Protein AF-A0A9D2APR6-F1 (afdb_monomer_lite)

Organism: NCBI:txid2838479

pLDDT: mean 73.97, std 20.53, range [26.56, 97.69]

Secondary structure (DSSP, 8-state):
-HHHHHHHHHHHHHTTT-EEEE--------------SSEEEEEEEEEEETTTEEEEEEEEEEEEETTEEEEEEEEEEEEEEEEEEETTEEEEEEEEEEEEEEEEEEEEE--SBTTB--EEEEEEEEEEE-STT---EEEEEEEE-

Foldseek 3Di:
DVVVVVVVVVQVVQVQWWPWPFPPPPPPDDDLDDDDPFDKDKGWIWTATPPFKTWTKIWTWTDHDLFKIKTKMKTKMKDWDFFDDDPVDTDGDTDIWIKIWIWIKMKTWDDPDSVDTKIKMWTWTWIDTDDDRYDIDIDIDIHID

Sequence (145 aa):
MKKILLLLFVCLVASTNSFAQIIQSQSIYIQEKEKTYPCYQGEFNLGYITPLSAFIETVHGVRINKYLFTGLGLGFRASSEYATYSCKGIEYIPDFGLHFPVFANVKGYYPVSNKIEPYLNLSLGYAVGVGDYSYNGFYCDFGAG

Structure (mmCIF, N/CA/C/O backbone):
data_AF-A0A9D2APR6-F1
#
_entry.id   AF-A0A9D2APR6-F1
#
loop_
_atom_site.group_PDB
_atom_site.id
_atom_site.type_symbol
_atom_site.label_atom_id
_atom_site.label_alt_id
_atom_site.label_comp_id
_atom_site.label_asym_id
_atom_site.label_entity_id
_atom_site.label_seq_id
_atom_site.pdbx_PDB_ins_code
_atom_site.Cartn_x
_atom_site.Cartn_y
_atom_site.Cartn_z
_atom_site.occupancy
_atom_site.B_iso_or_equiv
_atom_site.auth_seq_id
_atom_site.auth_comp_id
_atom_site.auth_asym_id
_atom_site.auth_atom_id
_atom_site.pdbx_PDB_model_num
ATOM 1 N N . MET A 1 1 ? 4.024 -11.038 27.936 1.00 49.59 1 MET A N 1
ATOM 2 C CA . MET A 1 1 ? 5.387 -11.233 27.387 1.00 49.59 1 MET A CA 1
ATOM 3 C C . MET A 1 1 ? 5.392 -11.989 26.058 1.00 49.59 1 MET A C 1
ATOM 5 O O . MET A 1 1 ? 5.810 -11.399 25.075 1.00 49.59 1 MET A O 1
ATOM 9 N N . LYS A 1 2 ? 4.851 -13.217 25.960 1.00 52.56 2 LYS A N 1
ATOM 10 C CA . LYS A 1 2 ? 4.845 -14.004 24.700 1.00 52.56 2 LYS A CA 1
ATOM 11 C C . LYS A 1 2 ? 4.222 -13.283 23.485 1.00 52.56 2 LYS A C 1
ATOM 13 O O . LYS A 1 2 ? 4.752 -13.362 22.388 1.00 52.56 2 LYS A O 1
ATOM 18 N N . LYS A 1 3 ? 3.140 -12.523 23.699 1.00 51.84 3 LYS A N 1
ATOM 19 C CA . LYS A 1 3 ? 2.443 -11.757 22.643 1.00 51.84 3 LYS A CA 1
ATOM 20 C C . LYS A 1 3 ? 3.257 -10.569 22.102 1.00 51.84 3 LYS A C 1
ATOM 22 O O . LYS A 1 3 ? 3.166 -10.263 20.924 1.00 51.84 3 LYS A O 1
ATOM 27 N N . ILE A 1 4 ? 4.066 -9.935 22.956 1.00 72.12 4 ILE A N 1
ATOM 28 C CA . ILE A 1 4 ? 4.942 -8.813 22.574 1.00 72.12 4 ILE A CA 1
ATOM 29 C C . ILE A 1 4 ? 6.122 -9.337 21.752 1.00 72.12 4 ILE A C 1
ATOM 31 O O . ILE A 1 4 ? 6.497 -8.728 20.760 1.00 72.12 4 ILE A O 1
ATOM 35 N N . LEU A 1 5 ? 6.650 -10.508 22.124 1.00 68.38 5 LEU A N 1
ATOM 36 C CA . LEU A 1 5 ? 7.720 -11.170 21.380 1.00 68.38 5 LEU A CA 1
ATOM 37 C C . LEU A 1 5 ? 7.269 -11.571 19.965 1.00 68.38 5 LEU A C 1
ATOM 39 O O . LEU A 1 5 ? 8.015 -11.385 19.013 1.00 68.38 5 LEU A O 1
ATOM 43 N N . LEU A 1 6 ? 6.035 -12.073 19.827 1.00 71.62 6 LEU A N 1
ATOM 44 C CA . LEU A 1 6 ? 5.449 -12.419 18.529 1.00 71.62 6 LEU A CA 1
ATOM 45 C C . LEU A 1 6 ? 5.259 -11.178 17.644 1.00 71.62 6 LEU A C 1
ATOM 47 O O . LEU A 1 6 ? 5.613 -11.215 16.473 1.00 71.62 6 LEU A O 1
ATOM 51 N N . LEU A 1 7 ? 4.742 -10.078 18.205 1.00 61.97 7 LEU A N 1
ATOM 52 C CA . LEU A 1 7 ? 4.572 -8.818 17.474 1.00 61.97 7 LEU A CA 1
ATOM 53 C C . LEU A 1 7 ? 5.926 -8.268 17.002 1.00 61.97 7 LEU A C 1
ATOM 55 O O . LEU A 1 7 ? 6.071 -7.923 15.837 1.00 61.97 7 LEU A O 1
ATOM 59 N N . LEU A 1 8 ? 6.934 -8.265 17.882 1.00 65.88 8 LEU A N 1
ATOM 60 C CA . LEU A 1 8 ? 8.298 -7.856 17.538 1.00 65.88 8 LEU A CA 1
ATOM 61 C C . LEU A 1 8 ? 8.894 -8.734 16.437 1.00 65.88 8 LEU A C 1
ATOM 63 O O . LEU A 1 8 ? 9.514 -8.209 15.521 1.00 65.88 8 LEU A O 1
ATOM 67 N N . PHE A 1 9 ? 8.671 -10.048 16.492 1.00 70.06 9 PHE A N 1
ATOM 68 C CA . PHE A 1 9 ? 9.129 -10.976 15.462 1.00 70.06 9 PHE A CA 1
ATOM 69 C C . PHE A 1 9 ? 8.457 -10.709 14.106 1.00 70.06 9 PHE A C 1
ATOM 71 O O . PHE A 1 9 ? 9.137 -10.660 13.087 1.00 70.06 9 PHE A O 1
ATOM 78 N N . VAL A 1 10 ? 7.145 -10.453 14.086 1.00 66.25 10 VAL A N 1
ATOM 79 C CA . VAL A 1 10 ? 6.406 -10.110 12.857 1.00 66.25 10 VAL A CA 1
ATOM 80 C C . VAL A 1 10 ? 6.854 -8.756 12.291 1.00 66.25 10 VAL A C 1
ATOM 82 O O 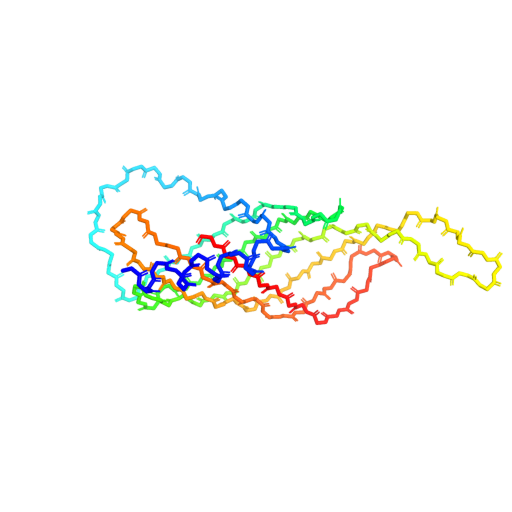. VAL A 1 10 ? 7.072 -8.648 11.088 1.00 66.25 10 VAL A O 1
ATOM 85 N N . CYS A 1 11 ? 7.071 -7.747 13.140 1.00 56.72 11 CYS A N 1
ATOM 86 C CA . CYS A 1 11 ? 7.606 -6.445 12.731 1.00 56.72 11 CYS A CA 1
ATOM 87 C C . CYS A 1 11 ? 9.037 -6.545 12.176 1.00 56.72 11 CYS A C 1
ATOM 89 O O . CYS A 1 11 ? 9.347 -5.890 11.185 1.00 56.72 11 CYS A O 1
ATOM 91 N N . LEU A 1 12 ? 9.894 -7.390 12.762 1.00 55.97 12 LEU A N 1
ATOM 92 C CA . LEU A 1 12 ? 11.254 -7.652 12.272 1.00 55.97 12 LEU A CA 1
ATOM 93 C C . LEU A 1 12 ? 11.249 -8.306 10.885 1.00 55.97 12 LEU A C 1
ATOM 95 O O . LEU A 1 12 ? 12.026 -7.907 10.022 1.00 55.97 12 LEU A O 1
ATOM 99 N N . VAL A 1 13 ? 10.338 -9.249 10.636 1.00 53.84 13 VAL A N 1
ATOM 100 C CA . VAL A 1 13 ? 10.196 -9.879 9.312 1.00 53.84 13 VAL A CA 1
ATOM 101 C C . VAL A 1 13 ? 9.621 -8.887 8.288 1.00 53.84 13 VAL A C 1
ATOM 103 O O . VAL A 1 13 ? 10.100 -8.834 7.157 1.00 53.84 13 VAL A O 1
ATOM 106 N N . ALA A 1 14 ? 8.667 -8.038 8.691 1.00 46.22 14 ALA A N 1
ATOM 107 C CA . ALA A 1 14 ? 8.055 -7.023 7.827 1.00 46.22 14 ALA A CA 1
ATOM 108 C C . ALA A 1 14 ? 8.979 -5.827 7.507 1.00 46.22 14 ALA A C 1
ATOM 110 O O . ALA A 1 14 ? 8.846 -5.217 6.450 1.00 46.22 14 ALA A O 1
ATOM 111 N N . SER A 1 15 ? 9.948 -5.510 8.376 1.00 42.91 15 SER A N 1
ATOM 112 C CA . SER A 1 15 ? 10.861 -4.363 8.209 1.00 42.91 15 SER A CA 1
ATOM 113 C C . SER A 1 15 ? 11.882 -4.494 7.075 1.00 42.91 15 SER A C 1
ATOM 115 O O . SER A 1 15 ? 12.639 -3.560 6.825 1.00 42.91 15 SER A O 1
ATOM 117 N N . THR A 1 16 ? 11.921 -5.629 6.375 1.00 42.06 16 THR A N 1
ATOM 118 C CA . THR A 1 16 ? 12.917 -5.860 5.323 1.00 42.06 16 THR A CA 1
ATOM 119 C C . THR A 1 16 ? 12.544 -5.266 3.965 1.00 42.06 16 THR A C 1
ATOM 121 O O . THR A 1 16 ? 13.424 -5.223 3.114 1.00 42.06 16 THR A O 1
ATOM 124 N N . ASN A 1 17 ? 11.308 -4.785 3.734 1.00 40.38 17 ASN A N 1
ATOM 125 C CA . ASN A 1 17 ? 10.896 -4.421 2.365 1.00 40.38 17 ASN A CA 1
ATOM 126 C C . ASN A 1 17 ? 10.045 -3.157 2.155 1.00 40.38 17 ASN A C 1
ATOM 128 O O . ASN A 1 17 ? 9.802 -2.825 1.000 1.00 40.38 17 ASN A O 1
ATOM 132 N N . SER A 1 18 ? 9.607 -2.407 3.172 1.00 38.91 18 SER A N 1
ATOM 133 C CA . SER A 1 18 ? 8.907 -1.141 2.891 1.00 38.91 18 SER A CA 1
ATOM 134 C C . SER A 1 18 ? 8.806 -0.246 4.122 1.00 38.91 18 SER A C 1
ATOM 136 O O . SER A 1 18 ? 8.101 -0.572 5.077 1.00 38.91 18 SER A O 1
ATOM 138 N N . PHE A 1 19 ? 9.480 0.906 4.101 1.00 37.31 19 PHE A N 1
ATOM 139 C CA . PHE A 1 19 ? 9.160 2.009 5.004 1.00 37.31 19 PHE A CA 1
ATOM 140 C C . PHE A 1 19 ? 8.084 2.861 4.327 1.00 37.31 19 PHE A C 1
ATOM 142 O O . PHE A 1 19 ? 8.364 3.911 3.750 1.00 37.31 19 PHE A O 1
ATOM 149 N N . ALA A 1 20 ? 6.835 2.403 4.370 1.00 36.16 20 ALA A N 1
ATOM 150 C CA . ALA A 1 20 ? 5.712 3.280 4.079 1.00 36.16 20 ALA A CA 1
ATOM 151 C C . ALA A 1 20 ? 5.565 4.255 5.258 1.00 36.16 20 ALA A C 1
ATOM 153 O O . ALA A 1 20 ? 5.014 3.903 6.301 1.00 36.16 20 ALA A O 1
ATOM 154 N N . GLN A 1 21 ? 6.077 5.482 5.124 1.00 34.72 21 GLN A N 1
ATOM 155 C CA . GLN A 1 21 ? 5.658 6.558 6.016 1.00 34.72 21 GLN A CA 1
ATOM 156 C C . GLN A 1 21 ? 4.223 6.922 5.642 1.00 34.72 21 GLN A C 1
ATOM 158 O O . GLN A 1 21 ? 3.960 7.620 4.666 1.00 34.72 21 GLN A O 1
ATOM 163 N N . ILE A 1 22 ? 3.267 6.440 6.431 1.00 36.56 22 ILE A N 1
ATOM 164 C CA . ILE A 1 22 ? 1.910 6.968 6.386 1.00 36.56 22 ILE A CA 1
ATOM 165 C C . ILE A 1 22 ? 2.022 8.416 6.863 1.00 36.56 22 ILE A C 1
ATOM 167 O O . ILE A 1 22 ? 2.162 8.678 8.060 1.00 36.56 22 ILE A O 1
ATOM 171 N N . ILE A 1 23 ? 1.952 9.377 5.943 1.00 31.36 23 ILE A N 1
ATOM 172 C CA . ILE A 1 23 ? 1.515 10.718 6.319 1.00 31.36 23 ILE A CA 1
ATOM 173 C C . ILE A 1 23 ? 0.029 10.548 6.591 1.00 31.36 23 ILE A C 1
ATOM 175 O O . ILE A 1 23 ? -0.811 10.671 5.701 1.00 31.36 23 ILE A O 1
ATOM 179 N N . GLN A 1 24 ? -0.285 10.161 7.827 1.00 32.03 24 GLN A N 1
ATOM 180 C CA . GLN A 1 24 ? -1.652 10.118 8.295 1.00 32.03 24 GLN A CA 1
ATOM 181 C C . GLN A 1 24 ? -2.192 11.519 8.059 1.00 32.03 24 GLN A C 1
ATOM 183 O O . GLN A 1 24 ? -1.692 12.478 8.652 1.00 32.03 24 GLN A O 1
ATOM 188 N N . SER A 1 25 ? -3.141 11.626 7.119 1.00 28.98 25 SER A N 1
ATOM 189 C CA . SER A 1 25 ? -3.893 12.848 6.868 1.00 28.98 25 SER A CA 1
ATOM 190 C C . SER A 1 25 ? -4.204 13.441 8.227 1.00 28.98 25 SER A C 1
ATOM 192 O O . SER A 1 25 ? -4.790 12.777 9.087 1.00 28.98 25 SER A O 1
ATOM 194 N N . GLN A 1 26 ? -3.678 14.639 8.450 1.00 26.69 26 GLN A N 1
ATOM 195 C CA . GLN A 1 26 ? -3.844 15.362 9.685 1.00 26.69 26 GLN A CA 1
ATOM 196 C C . GLN A 1 26 ? -5.335 15.685 9.781 1.00 26.69 26 GLN A C 1
ATOM 198 O O . GLN A 1 26 ? -5.799 16.721 9.310 1.00 26.69 26 GLN A O 1
ATOM 203 N N . SER A 1 27 ? -6.115 14.768 10.352 1.00 26.56 27 SER A N 1
ATOM 204 C CA . SER A 1 27 ? -7.439 15.077 10.850 1.00 26.56 27 SER A CA 1
ATOM 205 C C . SER A 1 27 ? -7.209 16.098 11.952 1.00 26.56 27 SER A C 1
ATOM 207 O O . SER A 1 27 ? -6.804 15.753 13.062 1.00 26.56 27 SER A O 1
ATOM 209 N N . ILE A 1 28 ? -7.374 17.370 11.582 1.00 28.84 28 ILE A N 1
ATOM 210 C CA . ILE A 1 28 ? -7.560 18.509 12.476 1.00 28.84 28 ILE A CA 1
ATOM 211 C C . ILE A 1 28 ? -8.375 17.996 13.664 1.00 28.84 28 ILE A C 1
ATOM 213 O O . ILE A 1 28 ? -9.440 17.421 13.450 1.00 28.84 28 ILE A O 1
ATOM 217 N N . TYR A 1 29 ? -7.821 18.113 14.875 1.00 27.45 29 TYR A N 1
ATOM 218 C CA . TYR A 1 29 ? -8.357 17.541 16.112 1.00 27.45 29 TYR A CA 1
ATOM 219 C C . TYR A 1 29 ? -9.861 17.816 16.262 1.00 27.45 29 TYR A C 1
ATOM 221 O O . TYR A 1 29 ? -10.278 18.861 16.756 1.00 27.45 29 TYR A O 1
ATOM 229 N N . ILE A 1 30 ? -10.675 16.844 15.865 1.00 33.94 30 ILE A N 1
ATOM 230 C CA . ILE A 1 30 ? -12.067 16.720 16.270 1.00 33.94 30 ILE A CA 1
ATOM 231 C C . ILE A 1 30 ? -12.038 15.669 17.371 1.00 33.94 30 ILE A C 1
ATOM 233 O O . ILE A 1 30 ? -11.405 14.628 17.208 1.00 33.94 30 ILE A O 1
ATOM 237 N N . GLN A 1 31 ? -12.636 16.011 18.511 1.00 35.44 31 GLN A N 1
ATOM 238 C CA . GLN A 1 31 ? -12.652 15.242 19.756 1.00 35.44 31 GLN A CA 1
ATOM 239 C C . GLN A 1 31 ? -12.676 13.721 19.554 1.00 35.44 31 GLN A C 1
ATOM 241 O O . GLN A 1 31 ? -13.324 13.238 18.628 1.00 35.44 31 GLN A O 1
ATOM 246 N N . GLU A 1 32 ? -12.004 12.996 20.458 1.00 46.62 32 GLU A N 1
ATOM 247 C CA . GLU A 1 32 ? -11.893 11.531 20.531 1.00 46.62 32 GLU A CA 1
ATOM 248 C C . GLU A 1 32 ? -13.293 10.890 20.643 1.00 46.62 32 GLU A C 1
ATOM 250 O O . GLU A 1 32 ? -13.766 10.512 21.711 1.00 46.62 32 GLU A O 1
ATOM 255 N N . LYS A 1 33 ? -14.015 10.855 19.522 1.00 50.75 33 LYS A N 1
ATOM 256 C CA . LYS A 1 33 ? -15.339 10.263 19.398 1.00 50.75 33 LYS A CA 1
ATOM 257 C C . LYS A 1 33 ? -15.130 8.763 19.286 1.00 50.75 33 LYS A C 1
ATOM 259 O O . LYS A 1 33 ? -14.312 8.308 18.485 1.00 50.75 33 LYS A O 1
ATOM 264 N N . GLU A 1 34 ? -15.850 8.006 20.103 1.00 63.91 34 GLU A N 1
ATOM 265 C CA . GLU A 1 34 ? -15.835 6.548 20.068 1.00 63.91 34 GLU A CA 1
ATOM 266 C C . GLU A 1 34 ? -16.039 6.074 18.618 1.00 63.91 34 GLU A C 1
ATOM 268 O O . GLU A 1 34 ? -17.012 6.461 17.962 1.00 63.91 34 GLU A O 1
ATOM 273 N N . LYS A 1 35 ? -15.071 5.321 18.071 1.00 71.69 35 LYS A N 1
ATOM 274 C CA . LYS A 1 35 ? -15.116 4.878 16.672 1.00 71.69 35 LYS A CA 1
ATOM 275 C C . LYS A 1 35 ? -16.299 3.928 16.496 1.00 71.69 35 LYS A C 1
ATOM 277 O O . LYS A 1 35 ? -16.252 2.784 16.945 1.00 71.69 35 LYS A O 1
ATOM 282 N N . THR A 1 36 ? -17.344 4.393 15.824 1.00 84.50 36 THR A N 1
ATOM 283 C CA . THR A 1 36 ? -18.459 3.553 15.392 1.00 84.50 36 THR A CA 1
ATOM 284 C C . THR A 1 36 ? -18.100 2.855 14.087 1.00 84.50 36 THR A C 1
ATOM 286 O O . THR A 1 36 ? -17.517 3.453 13.183 1.00 84.50 36 THR A O 1
ATOM 289 N N . TYR A 1 37 ? -18.436 1.570 13.998 1.00 88.62 37 TYR A N 1
ATOM 290 C CA . TYR A 1 37 ? -18.156 0.731 12.838 1.00 88.62 37 TYR A CA 1
ATOM 291 C C . TYR A 1 37 ? -19.464 0.220 12.225 1.00 88.62 37 TYR A C 1
ATOM 293 O O . TYR A 1 37 ? -20.381 -0.103 12.983 1.00 88.62 37 TYR A O 1
ATOM 301 N N . PRO A 1 38 ? -19.562 0.105 10.889 1.00 92.31 38 PRO A N 1
ATOM 302 C CA . PRO A 1 38 ? -18.533 0.408 9.889 1.00 92.31 38 PRO A CA 1
ATOM 303 C C . PRO A 1 38 ? -18.335 1.917 9.664 1.00 92.31 38 PRO A C 1
ATOM 305 O O . PRO A 1 38 ? -19.277 2.697 9.791 1.00 92.31 38 PRO A O 1
ATOM 308 N N . CYS A 1 39 ? -17.122 2.333 9.292 1.00 90.44 39 CYS A N 1
ATOM 309 C CA . CYS A 1 39 ? -16.835 3.725 8.937 1.00 90.44 39 CYS A CA 1
ATOM 310 C C . CYS A 1 39 ? -15.930 3.839 7.709 1.00 90.44 39 CYS A C 1
ATOM 312 O O . CYS A 1 39 ? -15.091 2.976 7.451 1.00 90.44 39 CYS A O 1
ATOM 314 N N . TYR A 1 40 ? -16.109 4.909 6.935 1.00 91.94 40 TYR A N 1
ATOM 315 C CA . TYR A 1 40 ? -15.226 5.216 5.814 1.00 91.94 40 TYR A CA 1
ATOM 316 C C . TYR A 1 40 ? -13.829 5.592 6.318 1.00 91.94 40 TYR A C 1
ATOM 318 O O . TYR A 1 40 ? -13.689 6.343 7.285 1.00 91.94 40 TYR A O 1
ATOM 326 N N . GLN A 1 41 ? -12.804 5.099 5.630 1.00 89.31 41 GLN A N 1
ATOM 327 C CA . GLN A 1 41 ? -11.415 5.457 5.868 1.00 89.31 41 GLN A CA 1
ATOM 328 C C . GLN A 1 41 ? -10.714 5.651 4.521 1.00 89.31 41 GLN A C 1
ATOM 330 O O . GLN A 1 41 ? -10.734 4.772 3.658 1.00 89.31 41 GLN A O 1
ATOM 335 N N . GLY A 1 42 ? -10.112 6.827 4.357 1.00 89.38 42 GLY A N 1
ATOM 336 C CA . GLY A 1 42 ? -9.251 7.170 3.233 1.00 89.38 42 GLY A CA 1
ATOM 337 C C . GLY A 1 42 ? -7.823 7.387 3.717 1.00 89.38 42 GLY A C 1
ATOM 338 O O . GLY A 1 42 ? -7.610 7.899 4.817 1.00 89.38 42 GLY A O 1
ATOM 339 N N . GLU A 1 43 ? -6.857 6.999 2.903 1.00 89.00 43 GLU A N 1
ATOM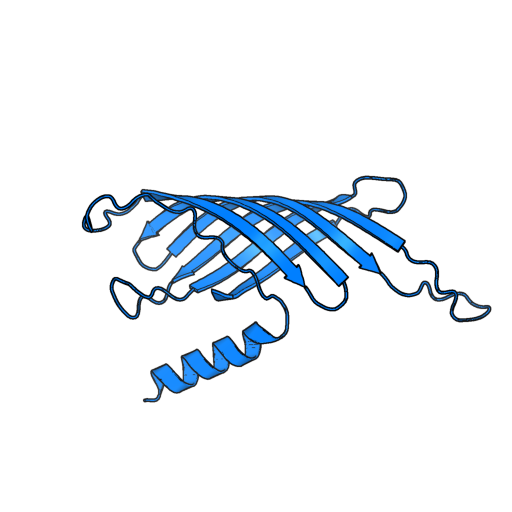 340 C CA . GLU A 1 43 ? -5.437 7.078 3.209 1.00 89.00 43 GLU A CA 1
ATOM 341 C C . GLU A 1 43 ? -4.661 7.625 2.020 1.00 89.00 43 GLU A C 1
ATOM 343 O O . GLU A 1 43 ? -4.996 7.370 0.863 1.00 89.00 43 GLU A O 1
ATOM 348 N N . PHE A 1 44 ? -3.598 8.352 2.339 1.00 88.06 44 PHE A N 1
ATOM 349 C CA . PHE A 1 44 ? -2.607 8.834 1.396 1.00 88.06 44 PHE A CA 1
ATOM 350 C C . PHE A 1 44 ? -1.249 8.316 1.865 1.00 88.06 44 PHE A C 1
ATOM 352 O O . PHE A 1 44 ? -0.839 8.573 2.998 1.00 88.06 44 PHE A O 1
ATOM 359 N N . ASN A 1 45 ? -0.578 7.559 1.008 1.00 86.44 45 ASN A N 1
ATOM 360 C CA . ASN A 1 45 ? 0.678 6.889 1.296 1.00 86.44 45 ASN A CA 1
ATOM 361 C C . ASN A 1 45 ? 1.764 7.468 0.391 1.00 86.44 45 ASN A C 1
ATOM 363 O O . ASN A 1 45 ? 1.584 7.563 -0.822 1.00 86.44 45 ASN A O 1
ATOM 367 N N . LEU A 1 46 ? 2.896 7.836 0.985 1.00 86.69 46 LEU A N 1
ATOM 368 C CA . LEU A 1 46 ? 4.086 8.291 0.280 1.00 86.69 46 LEU A CA 1
ATOM 369 C C . LEU A 1 46 ? 5.280 7.556 0.881 1.00 86.69 46 LEU A C 1
ATOM 371 O O . LEU A 1 46 ? 5.468 7.564 2.096 1.00 86.69 46 LEU A O 1
ATOM 375 N N . GLY A 1 47 ? 6.091 6.914 0.053 1.00 84.06 47 GLY A N 1
ATOM 376 C CA . GLY A 1 47 ? 7.215 6.147 0.568 1.00 84.06 47 GLY A CA 1
ATOM 377 C C . GLY A 1 47 ? 8.237 5.789 -0.489 1.00 84.06 47 GLY A C 1
ATOM 378 O O . GLY A 1 47 ? 8.099 6.120 -1.666 1.00 84.06 47 GLY A O 1
ATOM 379 N N . TYR A 1 48 ? 9.283 5.109 -0.038 1.00 79.56 48 TYR A N 1
ATOM 380 C CA . TYR A 1 48 ? 10.324 4.574 -0.897 1.00 79.56 48 TYR A CA 1
ATOM 381 C C . TYR A 1 48 ? 10.723 3.171 -0.434 1.00 79.56 48 TYR A C 1
ATOM 383 O O . TYR A 1 48 ? 10.673 2.847 0.752 1.00 79.56 48 TYR A O 1
ATOM 391 N N . ILE A 1 49 ? 11.107 2.335 -1.390 1.00 71.62 49 ILE A N 1
ATOM 392 C CA . ILE A 1 49 ? 11.634 0.992 -1.184 1.00 71.62 49 ILE A CA 1
ATOM 393 C C . ILE A 1 49 ? 13.089 1.017 -1.654 1.00 71.62 49 ILE A C 1
ATOM 395 O O . ILE A 1 49 ? 13.383 1.305 -2.817 1.00 71.62 49 ILE A O 1
ATOM 399 N N . THR A 1 50 ? 14.015 0.751 -0.735 1.00 59.84 50 THR A N 1
ATOM 400 C CA . THR A 1 50 ? 15.445 0.659 -1.047 1.00 59.84 50 THR A CA 1
ATOM 401 C C . THR A 1 50 ? 15.724 -0.540 -1.959 1.00 59.84 50 THR A C 1
ATOM 403 O O . THR A 1 50 ? 15.168 -1.609 -1.709 1.00 59.84 50 THR A O 1
ATOM 406 N N . PRO A 1 51 ? 16.614 -0.417 -2.961 1.00 54.28 51 PRO A N 1
ATOM 407 C CA . PRO A 1 51 ? 17.553 0.690 -3.139 1.00 54.28 51 PRO A CA 1
ATOM 408 C C . PRO A 1 51 ? 17.011 1.929 -3.871 1.00 54.28 51 PRO A C 1
ATOM 410 O O . PRO A 1 51 ? 17.550 2.998 -3.613 1.00 54.28 51 PRO A O 1
ATOM 413 N N . LEU A 1 52 ? 15.983 1.855 -4.733 1.00 69.94 52 LEU A N 1
ATOM 414 C CA . LEU A 1 52 ? 15.660 3.002 -5.608 1.00 69.94 52 LEU A CA 1
ATOM 415 C C . LEU A 1 52 ? 14.209 3.097 -6.130 1.00 69.94 52 LEU A C 1
ATOM 417 O O . LEU A 1 52 ? 13.980 3.646 -7.206 1.00 69.94 52 LEU A O 1
ATOM 421 N N . SER A 1 53 ? 13.220 2.568 -5.407 1.00 76.00 53 SER A N 1
ATOM 422 C CA . SER A 1 53 ? 11.807 2.736 -5.788 1.00 76.00 53 SER A CA 1
ATOM 423 C C . SER A 1 53 ? 11.108 3.767 -4.908 1.00 76.00 53 SER A C 1
ATOM 425 O O . SER A 1 53 ? 11.330 3.792 -3.705 1.00 76.00 53 SER A O 1
ATOM 427 N N . ALA A 1 54 ? 10.238 4.595 -5.476 1.00 85.31 54 ALA A N 1
ATOM 428 C CA . ALA A 1 54 ? 9.402 5.556 -4.757 1.00 85.31 54 ALA A CA 1
ATOM 429 C C . ALA A 1 54 ? 7.938 5.378 -5.158 1.00 85.31 54 ALA A C 1
ATOM 431 O O . ALA A 1 54 ? 7.647 5.014 -6.296 1.00 85.31 54 ALA A O 1
ATOM 432 N N . PHE A 1 55 ? 7.005 5.626 -4.243 1.00 87.19 55 PHE A N 1
ATOM 433 C CA . PHE A 1 55 ? 5.580 5.484 -4.522 1.00 87.19 55 PHE A CA 1
ATOM 434 C C . PHE A 1 55 ? 4.741 6.568 -3.857 1.00 87.19 55 PHE A C 1
ATOM 436 O O . PHE A 1 55 ? 5.052 7.041 -2.764 1.00 87.19 55 PHE A O 1
ATOM 443 N N . ILE A 1 56 ? 3.650 6.910 -4.530 1.00 90.38 56 ILE A N 1
ATOM 444 C CA . ILE A 1 56 ? 2.566 7.758 -4.048 1.00 90.38 56 ILE A CA 1
ATOM 445 C C . ILE A 1 56 ? 1.251 7.050 -4.360 1.00 90.38 56 ILE A C 1
ATOM 447 O O . ILE A 1 56 ? 0.958 6.752 -5.514 1.00 90.38 56 ILE A O 1
ATOM 451 N N . GLU A 1 57 ? 0.463 6.743 -3.340 1.00 90.25 57 GLU A N 1
ATOM 452 C CA . GLU A 1 57 ? -0.741 5.926 -3.480 1.00 90.25 57 GLU A CA 1
ATOM 453 C C . GLU A 1 57 ? -1.859 6.471 -2.596 1.00 90.25 57 GLU A C 1
ATOM 455 O O . GLU A 1 57 ? -1.623 6.946 -1.485 1.00 90.25 57 GLU A O 1
ATOM 460 N N . THR A 1 58 ? -3.096 6.371 -3.066 1.00 91.94 58 THR A N 1
ATOM 461 C CA . THR A 1 58 ? -4.280 6.602 -2.242 1.00 91.94 58 THR A CA 1
ATOM 462 C C . THR A 1 58 ? -5.048 5.308 -2.070 1.00 91.94 58 THR A C 1
ATOM 464 O O . THR A 1 58 ? -5.119 4.488 -2.983 1.00 91.94 58 THR A O 1
ATOM 467 N N . VAL A 1 59 ? -5.632 5.112 -0.890 1.00 93.88 59 VAL A N 1
ATOM 468 C CA . VAL A 1 59 ? -6.483 3.958 -0.587 1.00 93.88 59 VAL A CA 1
ATOM 469 C C . VAL A 1 59 ? -7.782 4.461 0.015 1.00 93.88 59 VAL A C 1
ATOM 471 O O . VAL A 1 59 ? -7.780 5.212 0.984 1.00 93.88 59 VAL A O 1
ATOM 474 N N . HIS A 1 60 ? -8.904 4.040 -0.551 1.00 94.62 60 HIS A N 1
ATOM 475 C CA . HIS A 1 60 ? -10.239 4.440 -0.134 1.00 94.62 60 HIS A CA 1
ATOM 476 C C . HIS A 1 60 ? -11.059 3.197 0.186 1.00 94.62 60 HIS A C 1
ATOM 478 O O . HIS A 1 60 ? -11.174 2.282 -0.631 1.00 94.62 60 HIS A O 1
ATOM 484 N N . GLY A 1 61 ? -11.636 3.144 1.382 1.00 93.81 61 GLY A N 1
ATOM 485 C CA . GLY A 1 61 ? -12.351 1.956 1.817 1.00 93.81 61 GLY A CA 1
ATOM 486 C C . GLY A 1 61 ? -13.165 2.142 3.081 1.00 93.81 61 GLY A C 1
ATOM 487 O O . GLY A 1 61 ? -13.509 3.253 3.488 1.00 93.81 61 GLY A O 1
ATOM 488 N N . VAL A 1 62 ? -13.486 1.012 3.699 1.00 93.06 62 VAL A N 1
ATOM 489 C CA . VAL A 1 62 ? -14.315 0.935 4.894 1.00 93.06 62 VAL A CA 1
ATOM 490 C C . VAL A 1 62 ? -13.580 0.135 5.957 1.00 93.06 62 VAL A C 1
ATOM 492 O O . VAL A 1 62 ? -13.145 -0.999 5.737 1.00 93.06 62 VAL A O 1
ATOM 495 N N . ARG A 1 63 ? -13.479 0.715 7.151 1.00 93.25 63 ARG A N 1
ATOM 496 C CA . ARG A 1 63 ? -13.103 -0.007 8.358 1.00 93.25 63 ARG A CA 1
ATOM 497 C C . ARG A 1 63 ? -14.351 -0.711 8.886 1.00 93.25 63 ARG A C 1
ATOM 499 O O . ARG A 1 63 ? -15.269 -0.076 9.403 1.00 93.25 63 ARG A O 1
ATOM 506 N N . ILE A 1 64 ? -14.397 -2.027 8.693 1.00 93.81 64 ILE A N 1
ATOM 507 C CA . ILE A 1 64 ? -15.550 -2.886 9.003 1.00 93.81 64 ILE A CA 1
ATOM 508 C C . ILE A 1 64 ? -15.718 -3.025 10.516 1.00 93.81 64 ILE A C 1
ATOM 510 O O . ILE A 1 64 ? -16.834 -3.047 11.026 1.00 93.81 64 ILE A O 1
ATOM 514 N N . ASN A 1 65 ? -14.602 -3.138 11.234 1.00 92.25 65 ASN A N 1
ATOM 515 C CA . ASN A 1 65 ? -14.545 -3.194 12.690 1.00 92.25 65 ASN A CA 1
ATOM 516 C C . ASN A 1 65 ? -13.168 -2.705 13.176 1.00 92.25 65 ASN A C 1
ATOM 518 O O . ASN A 1 65 ? -12.303 -2.353 12.376 1.00 92.25 65 ASN A O 1
ATOM 522 N N . LYS A 1 66 ? -12.925 -2.736 14.492 1.00 90.19 66 LYS A N 1
ATOM 523 C CA . LYS A 1 66 ? -11.639 -2.326 15.094 1.00 90.19 66 LYS A CA 1
ATOM 524 C C . LYS A 1 66 ? -10.401 -3.117 14.636 1.00 90.19 66 LYS A C 1
ATOM 526 O O . LYS A 1 66 ? -9.292 -2.727 14.981 1.00 90.19 66 LYS A O 1
ATOM 531 N N . TYR A 1 67 ? -10.579 -4.222 13.918 1.00 92.56 67 TYR A N 1
ATOM 532 C CA . TYR A 1 67 ? -9.518 -5.133 13.491 1.00 92.56 67 TYR A CA 1
ATOM 533 C C . TYR A 1 67 ? -9.354 -5.214 11.975 1.00 92.56 67 TYR A C 1
ATOM 535 O O . TYR A 1 67 ? -8.326 -5.700 11.525 1.00 92.56 67 TYR A O 1
ATOM 543 N N . LEU A 1 68 ? -10.340 -4.786 11.184 1.00 95.31 68 LEU A N 1
ATOM 544 C CA . LEU A 1 68 ? -10.379 -5.077 9.755 1.00 95.31 68 LEU A CA 1
ATOM 545 C C . LEU A 1 68 ? -10.777 -3.853 8.936 1.00 95.31 68 LEU A C 1
ATOM 547 O O . LEU A 1 68 ? -11.823 -3.240 9.165 1.00 95.31 68 LEU A O 1
ATOM 551 N N . PHE A 1 69 ? -9.965 -3.563 7.927 1.00 95.06 69 PHE A N 1
ATOM 552 C CA . PHE A 1 69 ? -10.267 -2.625 6.854 1.00 95.06 69 PHE A CA 1
ATOM 553 C C . PHE A 1 69 ? -10.161 -3.328 5.509 1.00 95.06 69 PHE A C 1
ATOM 555 O O . PHE A 1 69 ? -9.318 -4.206 5.318 1.00 95.06 69 PHE A O 1
ATOM 562 N N . THR A 1 70 ? -10.997 -2.899 4.573 1.00 97.25 70 THR A N 1
ATOM 563 C CA . THR A 1 70 ? -10.852 -3.241 3.164 1.00 97.25 70 THR A CA 1
ATOM 564 C C . THR A 1 70 ? -11.163 -2.030 2.296 1.00 97.25 70 THR A C 1
ATOM 566 O O . THR A 1 70 ? -12.027 -1.219 2.640 1.00 97.25 70 THR A O 1
ATOM 569 N N . GLY A 1 71 ? -10.455 -1.892 1.181 1.00 96.50 71 GLY A N 1
ATOM 570 C CA . GLY A 1 71 ? -10.610 -0.771 0.269 1.00 96.50 71 GLY A CA 1
ATOM 571 C C . GLY A 1 71 ? -9.992 -1.028 -1.093 1.00 96.50 71 GLY A C 1
ATOM 572 O O . GLY A 1 71 ? -9.427 -2.089 -1.353 1.00 96.50 71 GLY A O 1
ATOM 573 N N . LEU A 1 72 ? -10.102 -0.028 -1.955 1.00 97.69 72 LEU A N 1
ATOM 574 C CA . LEU A 1 72 ? -9.446 0.018 -3.251 1.00 97.69 72 LEU A CA 1
ATOM 575 C C . LEU A 1 72 ? -8.412 1.133 -3.233 1.00 97.69 72 LEU A C 1
ATOM 577 O O . LEU A 1 72 ? -8.652 2.199 -2.663 1.00 97.69 72 LEU A O 1
ATOM 581 N N . GLY A 1 73 ? -7.271 0.883 -3.853 1.00 94.81 73 GLY A N 1
ATOM 582 C CA . GLY A 1 73 ? -6.204 1.849 -3.984 1.00 94.81 73 GLY A CA 1
ATOM 583 C C . GLY A 1 73 ? -5.713 1.981 -5.410 1.00 94.81 73 GLY A C 1
ATOM 584 O O . GLY A 1 73 ? -5.895 1.095 -6.248 1.00 94.81 73 GLY A O 1
ATOM 585 N N . LEU A 1 74 ? -5.119 3.135 -5.669 1.00 95.56 74 LEU A N 1
ATOM 586 C CA . LEU A 1 74 ? -4.457 3.458 -6.919 1.00 95.56 74 LEU A CA 1
ATOM 587 C C . LEU A 1 74 ? -3.311 4.428 -6.654 1.00 95.56 74 LEU A C 1
ATOM 589 O O . LEU A 1 74 ? -3.318 5.154 -5.658 1.00 95.56 74 LEU A O 1
ATOM 593 N N . GLY A 1 75 ? -2.323 4.464 -7.536 1.00 92.00 75 GLY A N 1
ATOM 594 C CA . GLY A 1 75 ? -1.199 5.370 -7.350 1.00 92.00 75 GLY A CA 1
ATOM 595 C C . GLY A 1 75 ? -0.176 5.313 -8.459 1.00 92.00 75 GLY A C 1
ATOM 596 O O . GLY A 1 75 ? -0.451 4.816 -9.543 1.00 92.00 75 GLY A O 1
ATOM 597 N N . PHE A 1 76 ? 1.010 5.827 -8.165 1.00 90.94 76 PHE A N 1
ATOM 598 C CA . PHE A 1 76 ? 2.168 5.790 -9.040 1.00 90.94 76 PHE A CA 1
ATOM 599 C C . PHE A 1 76 ? 3.360 5.235 -8.272 1.00 90.94 76 PHE A C 1
ATOM 601 O O . PHE A 1 76 ? 3.639 5.664 -7.151 1.00 90.94 76 PHE A O 1
ATOM 608 N N . ARG A 1 77 ? 4.085 4.307 -8.892 1.00 87.50 77 ARG A N 1
ATOM 609 C CA . ARG A 1 77 ? 5.335 3.755 -8.379 1.00 87.50 77 ARG A CA 1
ATOM 610 C C . ARG A 1 77 ? 6.417 3.932 -9.435 1.00 87.50 77 ARG A C 1
ATOM 612 O O . ARG A 1 77 ? 6.275 3.455 -10.554 1.00 87.50 77 ARG A O 1
ATOM 619 N N . ALA A 1 78 ? 7.470 4.646 -9.071 1.00 85.50 78 ALA A N 1
ATOM 620 C CA . ALA A 1 78 ? 8.685 4.782 -9.852 1.00 85.50 78 ALA A CA 1
ATOM 621 C C . ALA A 1 78 ? 9.700 3.758 -9.344 1.00 85.50 78 ALA A C 1
ATOM 623 O O . ALA A 1 78 ? 9.945 3.696 -8.139 1.00 85.50 78 ALA A O 1
ATOM 624 N N . SER A 1 79 ? 10.288 2.973 -10.234 1.00 78.06 79 SER A N 1
ATOM 625 C CA . SER A 1 79 ? 11.332 2.002 -9.911 1.00 78.06 79 SER A CA 1
ATOM 626 C C . SER A 1 79 ? 12.482 2.150 -10.889 1.00 78.06 79 SER A C 1
ATOM 628 O O . SER A 1 79 ? 12.260 2.191 -12.096 1.00 78.06 79 SER A O 1
ATOM 630 N N . SER A 1 80 ? 13.710 2.202 -10.376 1.00 71.50 80 SER A N 1
ATOM 631 C CA . SER A 1 80 ? 14.889 2.051 -11.223 1.00 71.50 80 SER A CA 1
ATOM 632 C C . SER A 1 80 ? 15.425 0.630 -11.114 1.00 71.50 80 SER A C 1
ATOM 634 O O . SER A 1 80 ? 15.779 0.188 -10.017 1.00 71.50 80 SER A O 1
ATOM 636 N N . GLU A 1 81 ? 15.479 -0.079 -12.239 1.00 62.59 81 GLU A N 1
ATOM 637 C CA . GLU A 1 81 ? 16.213 -1.338 -12.331 1.00 62.59 81 GLU A CA 1
ATOM 638 C C . GLU A 1 81 ? 17.667 -1.045 -12.710 1.00 62.59 81 GLU A C 1
ATOM 640 O O . GLU A 1 81 ? 17.964 -0.322 -13.663 1.00 62.59 81 GLU A O 1
ATOM 645 N N . TYR A 1 82 ? 18.594 -1.617 -11.939 1.00 54.72 82 TYR A N 1
ATOM 646 C CA . TYR A 1 82 ? 20.007 -1.648 -12.287 1.00 54.72 82 TYR A CA 1
ATOM 647 C C . TYR A 1 82 ? 20.323 -3.007 -12.915 1.00 54.72 82 TYR A C 1
ATOM 649 O O . TYR A 1 82 ? 20.271 -4.025 -12.231 1.00 54.72 82 TYR A O 1
ATOM 657 N N . ALA A 1 83 ? 20.742 -2.960 -14.180 1.00 50.06 83 ALA A N 1
ATOM 658 C CA . ALA A 1 83 ? 21.346 -4.023 -14.986 1.00 50.06 83 ALA A CA 1
ATOM 659 C C . ALA A 1 83 ? 20.390 -4.899 -15.817 1.00 50.06 83 ALA A C 1
ATOM 661 O O . ALA A 1 83 ? 19.691 -5.776 -15.320 1.00 50.06 83 ALA A O 1
ATOM 662 N N . THR A 1 84 ? 20.504 -4.745 -17.140 1.00 48.00 84 THR A N 1
ATOM 663 C CA . THR A 1 84 ? 20.129 -5.782 -18.107 1.00 48.00 84 THR A CA 1
ATOM 664 C C . THR A 1 84 ? 21.326 -6.718 -18.307 1.00 48.00 84 THR A C 1
ATOM 666 O O . THR A 1 84 ? 22.450 -6.268 -18.541 1.00 48.00 84 THR A O 1
ATOM 669 N N . TYR A 1 85 ? 21.109 -8.033 -18.228 1.00 45.00 85 TYR A N 1
ATOM 670 C CA . TYR A 1 85 ? 22.136 -9.026 -18.555 1.00 45.00 85 TYR A CA 1
ATOM 671 C C . TYR A 1 85 ? 22.274 -9.144 -20.078 1.00 45.00 85 TYR A C 1
ATOM 673 O O . TYR A 1 85 ? 21.379 -9.658 -20.745 1.00 45.00 85 TYR A O 1
ATOM 681 N N . SER A 1 86 ? 23.402 -8.697 -20.635 1.00 51.72 86 SER A N 1
ATOM 682 C CA . SER A 1 86 ? 23.743 -8.906 -22.045 1.00 51.72 86 SER A CA 1
ATOM 683 C C . SER A 1 86 ? 24.792 -10.008 -22.182 1.00 51.72 86 SER A C 1
ATOM 685 O O . SER A 1 86 ? 25.711 -10.126 -21.370 1.00 51.72 86 SER A O 1
ATOM 687 N N . CYS A 1 87 ? 24.716 -10.798 -23.256 1.00 51.38 87 CYS A N 1
ATOM 688 C CA . CYS A 1 87 ? 25.662 -11.879 -23.563 1.00 51.38 87 CYS A CA 1
ATOM 689 C C . CYS A 1 87 ? 27.119 -11.391 -23.744 1.00 51.38 87 CYS A C 1
ATOM 691 O O . CYS A 1 87 ? 28.025 -12.206 -23.899 1.00 51.38 87 CYS A O 1
ATOM 693 N N . LYS A 1 88 ? 27.342 -10.067 -23.772 1.00 59.25 88 LYS A N 1
ATOM 694 C CA . LYS A 1 88 ? 28.640 -9.401 -23.963 1.00 59.25 88 LYS A CA 1
ATOM 695 C C . LYS A 1 88 ? 29.204 -8.725 -22.700 1.00 59.25 88 LYS A C 1
ATOM 697 O O . LYS A 1 88 ? 30.311 -8.198 -22.769 1.00 59.25 88 LYS A O 1
ATOM 702 N N . GLY A 1 89 ? 28.492 -8.741 -21.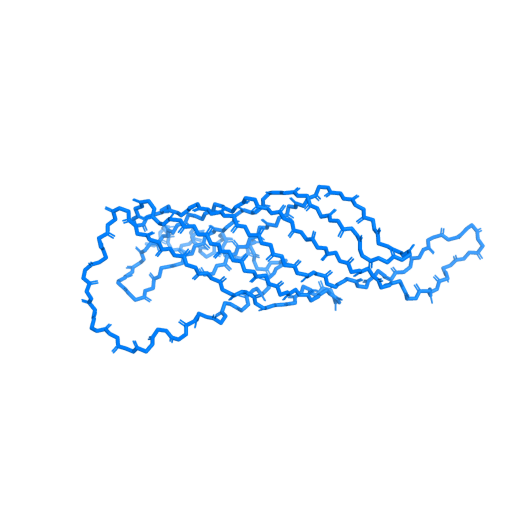568 1.00 54.88 89 GLY A N 1
ATOM 703 C CA . GLY A 1 89 ? 28.915 -8.102 -20.313 1.00 54.88 89 GLY A CA 1
ATOM 704 C C . GLY A 1 89 ? 27.754 -7.474 -19.530 1.00 54.88 89 GLY A C 1
ATOM 705 O O . GLY A 1 89 ? 26.609 -7.500 -19.977 1.00 54.88 89 GLY A O 1
ATOM 706 N N . ILE A 1 90 ? 28.052 -6.911 -18.352 1.00 57.06 90 ILE A N 1
ATOM 707 C CA . ILE A 1 90 ? 27.091 -6.115 -17.570 1.00 57.06 90 ILE A CA 1
ATOM 708 C C . ILE A 1 90 ? 27.062 -4.706 -18.166 1.00 57.06 90 ILE A C 1
ATOM 710 O O . ILE A 1 90 ? 28.029 -3.957 -18.026 1.00 57.06 90 ILE A O 1
ATOM 714 N N . GLU A 1 91 ? 25.967 -4.352 -18.833 1.00 54.81 91 GLU A N 1
ATOM 715 C CA . GLU A 1 91 ? 25.739 -3.003 -19.349 1.00 54.81 91 GLU A CA 1
ATOM 716 C C . GLU A 1 91 ? 24.810 -2.270 -18.371 1.00 54.81 91 GLU A C 1
ATOM 718 O O . GLU A 1 91 ? 23.651 -2.642 -18.177 1.00 54.81 91 GLU A O 1
ATOM 723 N N . TYR A 1 92 ? 25.348 -1.263 -17.677 1.00 53.66 92 TYR A N 1
ATOM 724 C CA . TYR A 1 92 ? 24.590 -0.441 -16.732 1.00 53.66 92 TYR A CA 1
ATOM 725 C C . TYR A 1 92 ? 23.802 0.620 -17.499 1.00 53.66 92 TYR A C 1
ATOM 727 O O . TYR A 1 92 ? 24.226 1.770 -17.599 1.00 53.66 92 TYR A O 1
ATOM 735 N N . ILE A 1 93 ? 22.660 0.226 -18.054 1.00 57.19 93 ILE A N 1
ATOM 736 C CA . ILE A 1 93 ? 21.668 1.168 -18.567 1.00 57.19 93 ILE A CA 1
ATOM 737 C C . ILE A 1 93 ? 20.673 1.403 -17.424 1.00 57.19 93 ILE A C 1
ATOM 739 O O . ILE A 1 93 ? 20.047 0.435 -16.989 1.00 57.19 93 ILE A O 1
ATOM 743 N N . PRO A 1 94 ? 20.573 2.626 -16.870 1.00 58.94 94 PRO A N 1
ATOM 744 C CA . PRO A 1 94 ? 19.563 2.927 -15.867 1.00 58.94 94 PRO A CA 1
ATOM 745 C C . PRO A 1 94 ? 18.197 2.876 -16.547 1.00 58.94 94 PRO A C 1
ATOM 747 O O . PRO A 1 94 ? 17.874 3.763 -17.338 1.00 58.94 94 PRO A O 1
ATOM 750 N N . ASP A 1 95 ? 17.424 1.833 -16.262 1.00 67.06 95 ASP A N 1
ATOM 751 C CA . ASP A 1 95 ? 16.039 1.760 -16.706 1.00 67.06 95 ASP A CA 1
ATOM 752 C C . ASP A 1 95 ? 15.145 2.374 -15.626 1.00 67.06 95 ASP A C 1
ATOM 754 O O . ASP A 1 95 ? 15.328 2.125 -14.428 1.00 67.06 95 ASP A O 1
ATOM 758 N N . PHE A 1 96 ? 14.226 3.239 -16.044 1.00 75.62 96 PHE A N 1
ATOM 759 C CA . PHE A 1 96 ? 13.277 3.919 -15.174 1.00 75.62 96 PHE A CA 1
ATOM 760 C C . PHE A 1 96 ? 11.869 3.481 -15.563 1.00 75.62 96 PHE A C 1
ATOM 762 O O . PHE A 1 96 ? 11.307 3.938 -16.559 1.00 75.62 96 PHE A O 1
ATOM 769 N N . GLY A 1 97 ? 11.294 2.608 -14.741 1.00 80.31 97 GLY A N 1
ATOM 770 C CA . GLY A 1 97 ? 9.913 2.170 -14.861 1.00 80.31 97 GLY A CA 1
ATOM 771 C C . GLY A 1 97 ? 8.987 3.080 -14.064 1.00 80.31 97 GLY A C 1
ATOM 772 O O . GLY A 1 97 ? 9.220 3.336 -12.880 1.00 80.31 97 GLY A O 1
ATOM 773 N N . LEU A 1 98 ? 7.910 3.548 -14.696 1.00 87.38 98 LEU A N 1
ATOM 774 C CA . LEU A 1 98 ? 6.796 4.194 -14.009 1.00 87.38 98 LEU A CA 1
ATOM 775 C C . LEU A 1 98 ? 5.569 3.298 -14.131 1.00 87.38 98 LEU A C 1
ATOM 777 O O . LEU A 1 98 ? 5.125 2.967 -15.226 1.00 87.38 98 LEU A O 1
ATOM 781 N N . HIS A 1 99 ? 4.986 2.932 -12.999 1.00 88.50 99 HIS A N 1
ATOM 782 C CA . HIS A 1 99 ? 3.842 2.037 -12.942 1.00 88.50 99 HIS A CA 1
ATOM 783 C C . HIS A 1 99 ? 2.664 2.715 -12.255 1.00 88.50 99 HIS A C 1
ATOM 785 O O . HIS A 1 99 ? 2.826 3.395 -11.243 1.00 88.50 99 HIS A O 1
ATOM 791 N N . PHE A 1 100 ? 1.469 2.479 -12.782 1.00 93.19 100 PHE A N 1
ATOM 792 C CA . PHE A 1 100 ? 0.193 2.885 -12.216 1.00 93.19 100 PHE A CA 1
ATOM 793 C C . PHE A 1 100 ? -0.544 1.647 -11.681 1.00 93.19 100 PHE A C 1
ATOM 795 O O . PHE A 1 100 ? -1.236 0.963 -12.445 1.00 93.19 100 PHE A O 1
ATOM 802 N N . PRO A 1 101 ? -0.350 1.272 -10.403 1.00 93.00 101 PRO A N 1
ATOM 803 C CA . PRO A 1 101 ? -1.090 0.176 -9.796 1.00 93.00 101 PRO A CA 1
ATOM 804 C C . PRO A 1 101 ? -2.536 0.562 -9.486 1.00 93.00 101 PRO A C 1
ATOM 806 O O . PRO A 1 101 ? -2.805 1.648 -8.979 1.00 93.00 101 PRO A O 1
ATOM 809 N N . VAL A 1 102 ? -3.453 -0.373 -9.733 1.00 95.81 102 VAL A N 1
ATOM 810 C CA . VAL A 1 102 ? -4.822 -0.384 -9.201 1.00 95.81 102 VAL A CA 1
ATOM 811 C C . VAL A 1 102 ? -4.997 -1.684 -8.425 1.00 95.81 102 VAL A C 1
ATOM 813 O O . VAL A 1 102 ? -4.750 -2.768 -8.960 1.00 95.81 102 VAL A O 1
ATOM 816 N N . PHE A 1 103 ? -5.387 -1.597 -7.155 1.00 95.94 103 PHE A N 1
ATOM 817 C CA . PHE A 1 103 ? -5.330 -2.731 -6.236 1.00 95.94 103 PHE A CA 1
ATOM 818 C C . PHE A 1 103 ? -6.467 -2.752 -5.218 1.00 95.94 103 PHE A C 1
ATOM 820 O O . PHE A 1 103 ? -6.997 -1.721 -4.813 1.00 95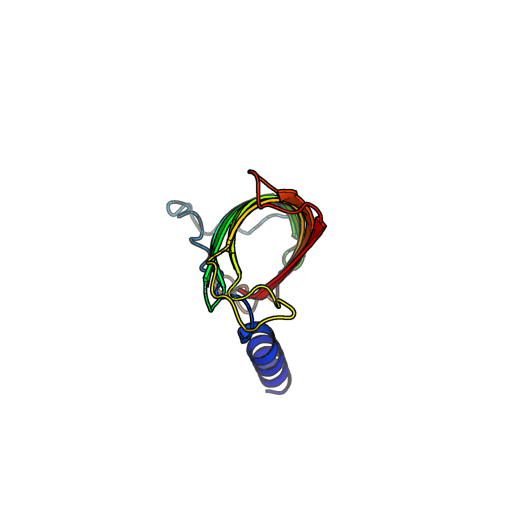.94 103 PHE A O 1
ATOM 827 N N . ALA A 1 104 ? -6.823 -3.951 -4.768 1.00 97.69 104 ALA A N 1
ATOM 828 C CA . ALA A 1 104 ? -7.604 -4.155 -3.561 1.00 97.69 104 ALA A CA 1
ATOM 829 C C . ALA A 1 104 ? -6.660 -4.212 -2.361 1.00 97.69 104 ALA A C 1
ATOM 831 O O . ALA A 1 104 ? -5.620 -4.865 -2.419 1.00 97.69 104 ALA A O 1
ATOM 832 N N . ASN A 1 105 ? -7.028 -3.546 -1.272 1.00 95.94 105 ASN A N 1
ATOM 833 C CA . ASN A 1 105 ? -6.260 -3.496 -0.039 1.00 95.94 105 ASN A CA 1
ATOM 834 C C . ASN A 1 105 ? -7.069 -4.089 1.115 1.00 95.94 105 ASN A C 1
ATOM 836 O O . ASN A 1 105 ? -8.251 -3.784 1.290 1.00 95.94 105 ASN A O 1
ATOM 840 N N . VAL A 1 106 ? -6.419 -4.920 1.922 1.00 96.56 106 VAL A N 1
ATOM 841 C CA . VAL A 1 106 ? -6.957 -5.447 3.177 1.00 96.56 106 VAL A CA 1
ATOM 842 C C . VAL A 1 106 ? -5.966 -5.143 4.288 1.00 96.56 106 VAL A C 1
ATOM 844 O O . VAL A 1 106 ? -4.763 -5.340 4.114 1.00 96.56 106 VAL A O 1
ATOM 847 N N . LYS A 1 107 ? -6.463 -4.687 5.442 1.00 94.88 107 LYS A N 1
ATOM 848 C CA . LYS A 1 107 ? -5.631 -4.447 6.626 1.00 94.88 107 LYS A CA 1
ATOM 849 C C . LYS A 1 107 ? -6.167 -5.140 7.859 1.00 94.88 107 LYS A C 1
ATOM 851 O O . LYS A 1 107 ? -7.352 -5.026 8.171 1.00 94.88 107 LYS A O 1
ATOM 856 N N . GLY A 1 108 ? -5.261 -5.796 8.575 1.00 93.50 108 GLY A N 1
ATOM 857 C CA . GLY A 1 108 ? -5.489 -6.351 9.901 1.00 93.50 108 GLY A CA 1
ATOM 858 C C . GLY A 1 108 ? -4.869 -5.453 10.967 1.00 93.50 108 GLY A C 1
ATOM 859 O O . GLY A 1 108 ? -3.647 -5.370 11.049 1.00 93.50 108 GLY A O 1
ATOM 860 N N . TYR A 1 109 ? -5.695 -4.808 11.787 1.00 90.38 109 TYR A N 1
ATOM 861 C CA . TYR A 1 109 ? -5.266 -3.984 12.919 1.00 90.38 109 TYR A CA 1
ATOM 862 C C . TYR A 1 109 ? -5.132 -4.818 14.194 1.00 90.38 109 TYR A C 1
ATOM 864 O O . TYR A 1 109 ? -5.976 -5.661 14.504 1.00 90.38 109 TYR A O 1
ATOM 872 N N . TYR A 1 110 ? -4.111 -4.512 14.987 1.00 88.38 110 TYR A N 1
ATOM 873 C CA . TYR A 1 110 ? -3.900 -5.034 16.329 1.00 88.38 110 TYR A CA 1
ATOM 874 C C . TYR A 1 110 ? -3.924 -3.878 17.345 1.00 88.38 110 TYR A C 1
ATOM 876 O O . TYR A 1 110 ? -2.872 -3.429 17.789 1.00 88.38 110 TYR A O 1
ATOM 884 N N . PRO A 1 111 ? -5.108 -3.357 17.720 1.00 85.56 111 PRO A N 1
ATOM 885 C CA . PRO A 1 111 ? -5.222 -2.208 18.616 1.00 85.56 111 PRO A CA 1
ATOM 886 C C . PRO A 1 111 ? -4.631 -2.530 19.995 1.00 85.56 111 PRO A C 1
ATOM 888 O O . PRO A 1 111 ? -5.189 -3.325 20.754 1.00 85.56 111 PRO A O 1
ATOM 891 N N . VAL A 1 112 ? -3.493 -1.907 20.318 1.00 83.38 112 VAL A N 1
ATOM 892 C CA . VAL A 1 112 ? -2.821 -2.032 21.625 1.00 83.38 112 VAL A CA 1
ATOM 893 C C . VAL A 1 112 ? -3.421 -1.039 22.621 1.00 83.38 112 VAL A C 1
ATOM 895 O O . VAL A 1 112 ? -3.554 -1.342 23.805 1.00 83.38 112 VAL A O 1
ATOM 898 N N . SER A 1 113 ? -3.803 0.145 22.138 1.00 77.19 113 SER A N 1
ATOM 899 C CA . SER A 1 113 ? -4.508 1.185 22.893 1.00 77.19 113 SER A CA 1
ATOM 900 C C . SER A 1 113 ? -5.360 2.039 21.948 1.00 77.19 113 SER A C 1
ATOM 902 O O . SER A 1 113 ? -5.225 1.923 20.732 1.00 77.19 113 SER A O 1
ATOM 904 N N . ASN A 1 114 ? -6.166 2.959 22.486 1.00 75.00 114 ASN A N 1
ATOM 905 C CA . ASN A 1 114 ? -6.955 3.905 21.677 1.00 75.00 114 ASN A CA 1
ATOM 906 C C . ASN A 1 114 ? -6.096 4.818 20.779 1.00 75.00 114 ASN A C 1
ATOM 908 O O . ASN A 1 114 ? -6.610 5.406 19.834 1.00 75.00 114 ASN A O 1
ATOM 912 N N . LYS A 1 115 ? -4.791 4.932 21.067 1.00 77.19 115 LYS A N 1
ATOM 913 C CA . LYS A 1 115 ? -3.850 5.801 20.346 1.00 77.19 115 LYS A CA 1
ATOM 914 C C . LYS A 1 115 ? -2.897 5.046 19.421 1.00 77.19 115 LYS A C 1
ATOM 916 O O . LYS A 1 115 ? -2.289 5.663 18.557 1.00 77.19 115 LYS A O 1
ATOM 921 N N . ILE A 1 116 ? -2.718 3.742 19.639 1.00 80.62 116 ILE A N 1
ATOM 922 C CA . ILE A 1 116 ? -1.706 2.927 18.958 1.00 80.62 116 ILE A CA 1
ATOM 923 C C . ILE A 1 116 ? -2.400 1.691 18.394 1.00 80.62 116 ILE A C 1
ATOM 925 O O . ILE A 1 116 ? -2.739 0.758 19.131 1.00 80.62 116 ILE A O 1
ATOM 929 N N . GLU A 1 117 ? -2.594 1.704 17.077 1.00 85.88 117 GLU A N 1
ATOM 930 C CA . GLU A 1 117 ? -3.245 0.643 16.307 1.00 85.88 117 GLU A CA 1
ATOM 931 C C . GLU A 1 117 ? -2.314 0.129 15.195 1.00 85.88 117 GLU A C 1
ATOM 933 O O . GLU A 1 117 ? -2.557 0.427 14.024 1.00 85.88 117 GLU A O 1
ATOM 938 N N . PRO A 1 118 ? -1.261 -0.642 15.539 1.00 85.50 118 PRO A N 1
ATOM 939 C CA . PRO A 1 118 ? -0.409 -1.278 14.550 1.00 85.50 118 PRO A CA 1
ATOM 940 C C . PRO A 1 118 ? -1.233 -2.129 13.597 1.00 85.50 118 PRO A C 1
ATOM 942 O O . PRO A 1 118 ? -2.242 -2.719 14.002 1.00 85.50 118 PRO A O 1
ATOM 945 N N . TYR A 1 119 ? -0.793 -2.248 12.357 1.00 87.50 119 TYR A N 1
ATOM 946 C CA . TYR A 1 119 ? -1.479 -3.054 11.368 1.00 87.50 119 TYR A CA 1
ATOM 947 C C . TYR A 1 119 ? -0.528 -3.748 10.406 1.00 87.50 119 TYR A C 1
ATOM 949 O O . TYR A 1 119 ? 0.611 -3.340 10.201 1.00 87.50 119 TYR A O 1
ATOM 957 N N . LEU A 1 120 ? -1.050 -4.798 9.781 1.00 89.00 120 LEU A N 1
ATOM 958 C CA . LEU A 1 120 ? -0.486 -5.408 8.583 1.00 89.00 120 LEU A CA 1
ATOM 959 C C . LEU A 1 120 ? -1.414 -5.110 7.414 1.00 89.00 120 LEU A C 1
ATOM 961 O O . LEU A 1 120 ? -2.635 -5.153 7.581 1.00 89.00 120 LEU A O 1
ATOM 965 N N . ASN A 1 121 ? -0.856 -4.805 6.249 1.00 89.81 121 ASN A N 1
ATOM 966 C CA . ASN A 1 121 ? -1.614 -4.616 5.023 1.00 89.81 121 ASN A CA 1
ATOM 967 C C . ASN A 1 121 ? -1.204 -5.64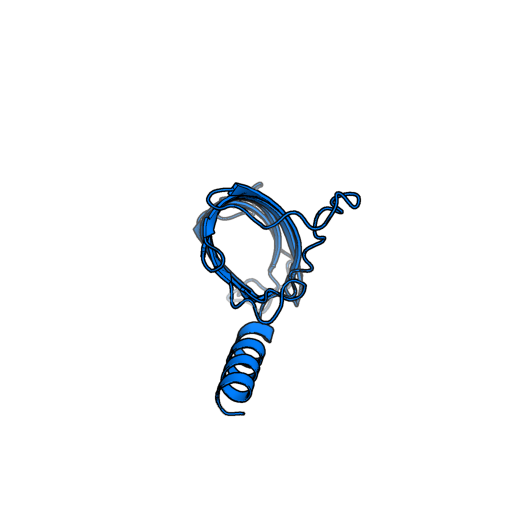2 3.959 1.00 89.81 121 ASN A C 1
ATOM 969 O O . ASN A 1 121 ? -0.093 -6.165 3.956 1.00 89.81 121 ASN A O 1
ATOM 973 N N . LEU A 1 122 ? -2.143 -5.938 3.071 1.00 93.12 122 LEU A N 1
ATOM 974 C CA . LEU A 1 122 ? -1.913 -6.703 1.860 1.00 93.12 122 LEU A CA 1
ATOM 975 C C . LEU A 1 122 ? -2.674 -6.017 0.732 1.00 93.12 122 LEU A C 1
ATOM 977 O O . LEU A 1 122 ? -3.895 -5.854 0.812 1.00 93.12 122 LEU A O 1
ATOM 981 N N . SER A 1 123 ? -1.948 -5.628 -0.307 1.00 93.88 123 SER A N 1
ATOM 982 C CA . SER A 1 123 ? -2.497 -5.057 -1.527 1.00 93.88 123 SER A CA 1
ATOM 983 C C . SER A 1 123 ? -2.273 -6.018 -2.681 1.00 93.88 123 SER A C 1
ATOM 985 O O . SER A 1 123 ? -1.136 -6.390 -2.951 1.00 93.88 123 SER A O 1
ATOM 987 N N . LEU A 1 124 ? -3.341 -6.395 -3.379 1.00 95.44 124 LEU A N 1
ATOM 988 C CA . LEU A 1 124 ? -3.286 -7.251 -4.562 1.00 95.44 124 LEU A CA 1
ATOM 989 C C . LEU A 1 124 ? -3.991 -6.555 -5.721 1.00 95.44 124 LEU A C 1
ATOM 991 O O . LEU A 1 124 ? -5.096 -6.036 -5.557 1.00 95.44 124 LEU A O 1
ATOM 995 N N . GLY A 1 125 ? -3.380 -6.545 -6.898 1.00 94.38 125 GLY A N 1
ATOM 996 C CA . GLY A 1 125 ? -3.921 -5.804 -8.025 1.00 94.38 125 GLY A CA 1
ATOM 997 C C . GLY A 1 125 ? -3.180 -6.014 -9.328 1.00 94.38 125 GLY A C 1
ATOM 998 O O . GLY A 1 125 ? -2.526 -7.033 -9.552 1.00 94.38 125 GLY A O 1
ATOM 999 N N . TYR A 1 126 ? -3.287 -5.010 -10.186 1.00 93.38 126 TYR A N 1
ATOM 1000 C CA . TYR A 1 126 ? -2.633 -4.973 -11.481 1.00 93.38 126 TYR A CA 1
ATOM 1001 C C . TYR A 1 126 ? -1.939 -3.626 -11.664 1.00 93.38 126 TYR A C 1
ATOM 1003 O O . TYR A 1 126 ? -2.530 -2.577 -11.408 1.00 93.38 126 TYR A O 1
ATOM 1011 N N . ALA A 1 127 ? -0.683 -3.662 -12.092 1.00 91.06 127 ALA A N 1
ATOM 1012 C CA . ALA A 1 127 ? 0.103 -2.490 -12.427 1.00 91.06 127 ALA A CA 1
ATOM 1013 C C . ALA A 1 127 ? 0.136 -2.303 -13.939 1.00 91.06 127 ALA A C 1
ATOM 1015 O O . ALA A 1 127 ? 0.445 -3.238 -14.679 1.00 91.06 127 ALA A O 1
ATOM 1016 N N . VAL A 1 128 ? -0.177 -1.087 -14.381 1.00 91.19 128 VAL A N 1
ATOM 1017 C CA . VAL A 1 128 ? -0.037 -0.672 -15.776 1.00 91.19 128 VAL A CA 1
ATOM 1018 C C . VAL A 1 128 ? 1.233 0.156 -15.909 1.00 91.19 128 VAL A C 1
ATOM 1020 O O . VAL A 1 128 ? 1.405 1.139 -15.195 1.00 91.19 128 VAL A O 1
ATOM 1023 N N . GLY A 1 129 ? 2.130 -0.238 -16.800 1.00 88.56 129 GLY A N 1
ATOM 1024 C CA . GLY A 1 129 ? 3.309 0.530 -17.147 1.00 88.56 129 GLY A CA 1
ATOM 1025 C C . GLY A 1 129 ? 2.957 1.805 -17.915 1.00 88.56 129 GLY A C 1
ATOM 1026 O O . GLY A 1 129 ? 2.098 1.799 -18.796 1.00 88.56 129 GLY A O 1
ATOM 1027 N N . VAL A 1 130 ? 3.626 2.904 -17.579 1.00 85.12 130 VAL A N 1
ATOM 1028 C CA . VAL A 1 130 ? 3.454 4.219 -18.196 1.00 85.12 130 VAL A CA 1
ATOM 1029 C C . VAL A 1 130 ? 4.759 4.619 -18.884 1.00 85.12 130 VAL A C 1
ATOM 1031 O O . VAL A 1 130 ? 5.689 5.098 -18.242 1.00 85.12 130 VAL A O 1
ATOM 1034 N N . GLY A 1 131 ? 4.809 4.449 -20.207 1.00 78.31 131 GLY A N 1
ATOM 1035 C CA . GLY A 1 131 ? 5.960 4.801 -21.045 1.00 78.31 131 GLY A CA 1
ATOM 1036 C C . GLY A 1 131 ? 6.646 3.592 -21.681 1.00 78.31 131 GLY A C 1
ATOM 1037 O O . GLY A 1 131 ? 6.258 2.447 -21.453 1.00 78.31 131 GLY A O 1
ATOM 1038 N N . ASP A 1 132 ? 7.671 3.867 -22.485 1.00 65.31 132 ASP A N 1
ATOM 1039 C CA . ASP A 1 132 ? 8.264 2.899 -23.421 1.00 65.31 132 ASP A CA 1
ATOM 1040 C C . ASP A 1 132 ? 9.021 1.737 -22.746 1.00 65.31 132 ASP A C 1
ATOM 1042 O O . ASP A 1 132 ? 9.216 0.695 -23.367 1.00 65.31 132 ASP A O 1
ATOM 1046 N N . TYR A 1 133 ? 9.388 1.884 -21.467 1.00 63.22 133 TYR A N 1
ATOM 1047 C CA . TYR A 1 133 ? 10.138 0.887 -20.685 1.00 63.22 133 TYR A CA 1
ATOM 1048 C C . TYR A 1 133 ? 9.345 0.298 -19.511 1.00 63.22 133 TYR A C 1
ATOM 1050 O O . TYR A 1 133 ? 9.899 -0.302 -18.595 1.00 63.22 133 TYR A O 1
ATOM 1058 N N . SER A 1 134 ? 8.025 0.491 -19.494 1.00 69.38 134 SER A N 1
ATOM 1059 C CA . SER A 1 134 ? 7.207 0.086 -18.353 1.00 69.38 134 SER A CA 1
ATOM 1060 C C . SER A 1 134 ? 6.377 -1.157 -18.662 1.00 69.38 134 SER A C 1
ATOM 1062 O O . SER A 1 134 ? 5.554 -1.178 -19.576 1.00 69.38 134 SER A O 1
ATOM 1064 N N . TYR A 1 135 ? 6.566 -2.197 -17.856 1.00 73.31 135 TYR A N 1
ATOM 1065 C CA . TYR A 1 135 ? 5.829 -3.451 -17.979 1.00 73.31 135 TYR A CA 1
ATOM 1066 C C . TYR A 1 135 ? 4.501 -3.412 -17.219 1.00 73.31 135 TYR A C 1
ATOM 1068 O O . TYR A 1 135 ? 4.368 -2.771 -16.171 1.00 73.31 135 TYR A O 1
ATOM 1076 N N . ASN A 1 136 ? 3.522 -4.147 -17.744 1.00 85.81 136 ASN A N 1
ATOM 1077 C CA . A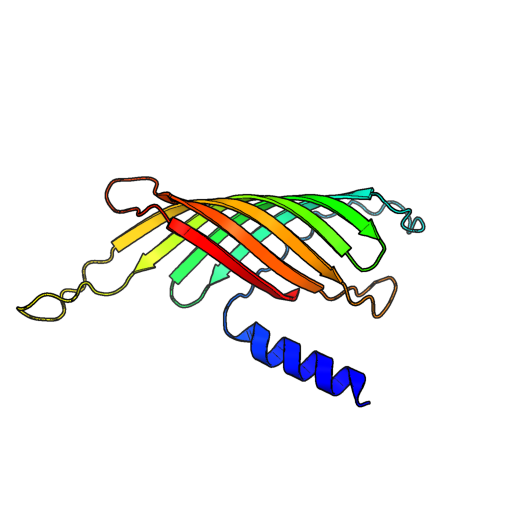SN A 1 136 ? 2.283 -4.439 -17.037 1.00 85.81 136 ASN A CA 1
ATOM 1078 C C . ASN A 1 136 ? 2.429 -5.749 -16.265 1.00 85.81 136 ASN A C 1
ATOM 1080 O O . ASN A 1 136 ? 3.089 -6.676 -16.737 1.00 85.81 136 ASN A O 1
ATOM 1084 N N . GLY A 1 137 ? 1.762 -5.874 -15.124 1.00 88.25 137 GLY A N 1
ATOM 1085 C CA . GLY A 1 137 ? 1.845 -7.117 -14.374 1.00 88.25 137 GLY A CA 1
ATOM 1086 C C . GLY A 1 137 ? 1.001 -7.168 -13.120 1.00 88.25 137 GLY A C 1
ATOM 1087 O O . GLY A 1 137 ? 0.316 -6.220 -12.741 1.00 88.25 137 GLY A O 1
ATOM 1088 N N . PHE A 1 138 ? 1.068 -8.324 -12.472 1.00 89.75 138 PHE A N 1
ATOM 1089 C CA . PHE A 1 138 ? 0.467 -8.526 -11.166 1.00 89.75 138 PHE A CA 1
ATOM 1090 C C . PHE A 1 138 ? 1.142 -7.625 -10.127 1.00 89.75 138 PHE A C 1
ATOM 1092 O O . PHE A 1 138 ? 2.365 -7.618 -10.001 1.00 89.75 138 PHE A O 1
ATOM 1099 N N . TYR A 1 139 ? 0.333 -6.882 -9.378 1.00 86.88 139 TYR A N 1
ATOM 1100 C CA . TYR A 1 139 ? 0.785 -6.047 -8.274 1.00 86.88 139 TYR A CA 1
ATOM 1101 C C . TYR A 1 139 ? 0.501 -6.757 -6.952 1.00 86.88 139 TYR A C 1
ATOM 1103 O O . TYR A 1 139 ? -0.631 -7.162 -6.685 1.00 86.88 139 TYR A O 1
ATOM 1111 N N . CYS A 1 140 ? 1.530 -6.886 -6.121 1.00 89.56 140 CYS A N 1
ATOM 1112 C CA . CYS A 1 140 ? 1.441 -7.437 -4.779 1.00 89.56 140 CYS A CA 1
ATOM 1113 C C . CYS A 1 140 ? 2.335 -6.612 -3.857 1.00 89.56 140 CYS A C 1
ATOM 1115 O O . CYS A 1 140 ? 3.540 -6.524 -4.084 1.00 89.56 140 CYS A O 1
ATOM 1117 N N . ASP A 1 141 ? 1.747 -6.035 -2.817 1.00 86.88 141 ASP A N 1
ATOM 1118 C CA . ASP A 1 141 ? 2.453 -5.240 -1.817 1.00 86.88 141 ASP A CA 1
ATOM 1119 C C . ASP A 1 141 ? 2.027 -5.686 -0.416 1.00 86.88 141 ASP A C 1
ATOM 1121 O O . ASP A 1 141 ? 0.848 -5.945 -0.157 1.00 86.88 141 ASP A O 1
ATOM 1125 N N . PHE A 1 142 ? 3.005 -5.825 0.472 1.00 85.62 142 PHE A N 1
ATOM 1126 C CA . PHE A 1 142 ? 2.802 -6.184 1.868 1.00 85.62 142 PHE A CA 1
ATOM 1127 C C . PHE A 1 142 ? 3.624 -5.244 2.738 1.00 85.62 142 PHE A C 1
ATOM 1129 O O . PHE A 1 142 ? 4.801 -4.996 2.475 1.00 85.62 142 PHE A O 1
ATOM 1136 N N . GLY A 1 143 ? 3.013 -4.771 3.812 1.00 81.44 143 GLY A N 1
ATOM 1137 C CA . GLY A 1 143 ? 3.599 -3.781 4.691 1.00 81.44 143 GLY A CA 1
ATOM 1138 C C . GLY A 1 143 ? 2.995 -3.817 6.085 1.00 81.44 143 GLY A C 1
ATOM 1139 O O . GLY A 1 143 ? 1.972 -4.451 6.357 1.00 81.44 143 GLY A O 1
ATOM 1140 N N . ALA A 1 144 ? 3.665 -3.111 6.985 1.00 81.81 144 ALA A N 1
ATOM 1141 C CA . ALA A 1 144 ? 3.240 -2.916 8.359 1.00 81.81 144 ALA A CA 1
ATOM 1142 C C . ALA A 1 144 ? 3.320 -1.429 8.715 1.00 81.81 144 ALA A C 1
ATOM 1144 O O . ALA A 1 144 ? 4.139 -0.704 8.148 1.00 81.81 144 ALA A O 1
ATOM 1145 N N . GLY A 1 145 ? 2.478 -0.987 9.647 1.00 75.50 145 GLY A N 1
ATOM 1146 C CA . GLY A 1 145 ? 2.427 0.393 10.138 1.00 75.50 145 GLY A CA 1
ATOM 1147 C C . GLY A 1 145 ? 1.903 0.482 11.557 1.00 75.50 145 GLY A C 1
ATOM 1148 O O . GLY A 1 145 ? 1.357 -0.535 12.041 1.00 75.50 145 GLY A O 1
#

Radius of gyration: 18.15 Å; chains: 1; bounding box: 47×32×51 Å